Protein AF-A0A132NS71-F1 (afdb_monomer)

Radius of gyration: 15.5 Å; Cα contacts (8 Å, |Δi|>4): 21; chains: 1; bounding box: 30×28×39 Å

Mean predicted aligned error: 11.81 Å

Organism: NCBI:txid1394984

Nearest PDB structures (foldseek):
  6kgx-assembly1_X8  TM=5.013E-01  e=5.180E+00  Porphyridium purpureum
  6kgx-assembly1_vE  TM=4.912E-01  e=5.586E+00  Porphyridium purpureum
  6kgx-assembly1_SA  TM=4.435E-01  e=8.781E+00  Porphyridium purpureum

Secondary structure (DSSP, 8-state):
-PPPHHHHHHHHHHHHTPPPPHHHHHHHHHHHHHHHHHHH-TT-B-TTS-B------

Solvent-accessible surface area (backbone atoms only — not comparable to full-atom values): 3592 Å² total; per-residue (Å²): 135,87,76,56,73,65,62,56,49,56,57,49,33,66,72,64,74,52,78,75,52,70,68,62,47,48,54,52,50,48,54,51,49,54,53,48,53,52,47,63,35,86,83,36,51,49,99,85,66,49,70,46,7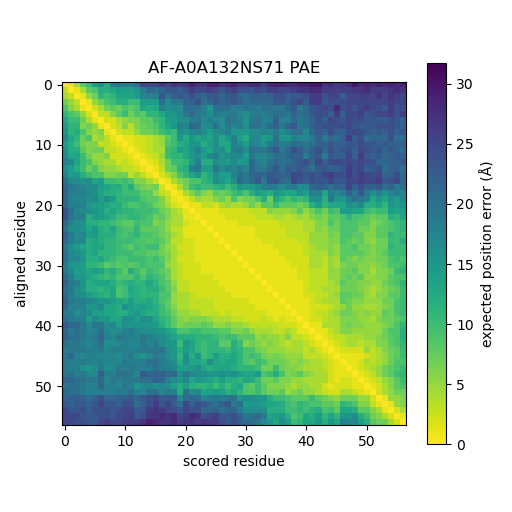6,54,88,75,129

pLDDT: mean 70.86, std 13.28, range [43.53, 90.06]

Sequence (57 aa):
MSKSPSETSIKTLRRKKATLGTDEALDIVQQVADGLVYLHDPNKRDASGDPLVAIYR

Structure (mmCIF, N/CA/C/O backbone):
data_AF-A0A132NS71-F1
#
_entry.id   AF-A0A132NS71-F1
#
loop_
_atom_site.group_PDB
_atom_site.id
_atom_site.type_symbol
_atom_site.label_atom_id
_atom_site.label_alt_id
_atom_site.label_comp_id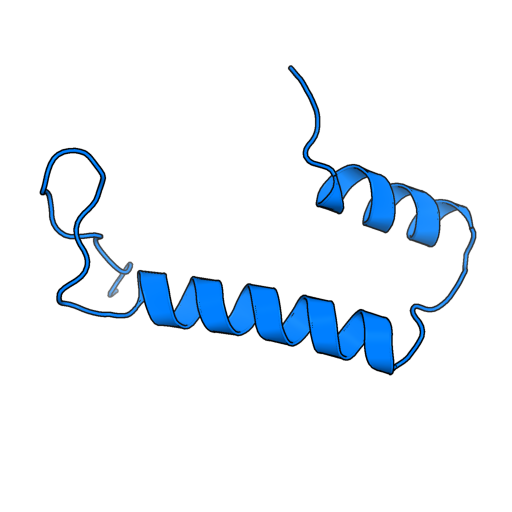
_atom_site.label_asym_id
_atom_site.label_entity_id
_atom_site.label_seq_id
_atom_site.pdbx_PDB_ins_code
_atom_site.Cartn_x
_atom_site.Cartn_y
_atom_site.Cartn_z
_atom_site.occupancy
_atom_site.B_iso_or_equiv
_atom_site.auth_seq_id
_atom_site.auth_comp_id
_atom_site.auth_asym_id
_atom_site.auth_atom_id
_atom_site.pdbx_PDB_model_num
ATOM 1 N N . MET A 1 1 ? 14.530 12.165 11.905 1.00 43.53 1 MET A N 1
ATOM 2 C CA . MET A 1 1 ? 13.923 11.120 11.049 1.00 43.53 1 MET A CA 1
ATOM 3 C C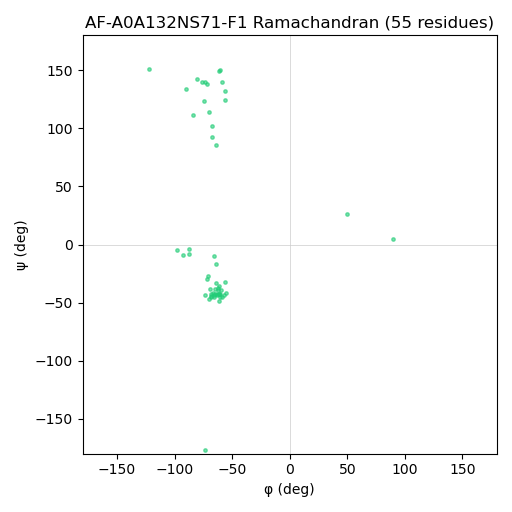 . MET A 1 1 ? 12.426 11.100 11.318 1.00 43.53 1 MET A C 1
ATOM 5 O O . MET A 1 1 ? 12.016 10.714 12.406 1.00 43.53 1 MET A O 1
ATOM 9 N N . SER A 1 2 ? 11.635 11.631 10.385 1.00 45.31 2 SER A N 1
ATOM 10 C CA . SER A 1 2 ? 10.171 11.667 10.474 1.00 45.31 2 SER A CA 1
ATOM 11 C C . SER A 1 2 ? 9.625 10.263 10.197 1.00 45.31 2 SER A C 1
ATOM 13 O O . SER A 1 2 ? 9.970 9.675 9.174 1.00 45.31 2 SER A O 1
ATOM 15 N N . LYS A 1 3 ? 8.848 9.691 11.125 1.00 44.44 3 LYS A N 1
ATOM 16 C CA . LYS A 1 3 ? 8.162 8.407 10.906 1.00 44.44 3 LYS A CA 1
ATOM 17 C C . LYS A 1 3 ? 7.023 8.631 9.918 1.00 44.44 3 LYS A C 1
ATOM 19 O O . LYS A 1 3 ? 6.305 9.621 10.035 1.00 44.44 3 LYS A O 1
ATOM 24 N N . SER A 1 4 ? 6.843 7.714 8.973 1.00 48.12 4 SER A N 1
ATOM 25 C CA . SER A 1 4 ? 5.734 7.782 8.025 1.00 48.12 4 SER A CA 1
ATOM 26 C C . SER A 1 4 ? 4.374 7.730 8.756 1.00 48.12 4 SER A C 1
ATOM 28 O O . SER A 1 4 ? 4.259 7.118 9.829 1.00 48.12 4 SER A O 1
ATOM 30 N N . PRO A 1 5 ? 3.321 8.366 8.208 1.00 57.31 5 PRO A N 1
ATOM 31 C CA . PRO A 1 5 ? 1.992 8.404 8.831 1.00 57.31 5 PRO A CA 1
ATOM 32 C C . PRO A 1 5 ? 1.413 7.007 9.115 1.00 57.31 5 PRO A C 1
ATOM 34 O O . PRO A 1 5 ? 0.737 6.799 10.124 1.00 57.31 5 PRO A O 1
ATOM 37 N N . SER A 1 6 ? 1.737 6.026 8.268 1.00 56.81 6 SER A N 1
ATOM 38 C CA . SER A 1 6 ? 1.286 4.634 8.375 1.00 56.81 6 SER A CA 1
ATOM 39 C C . SER A 1 6 ? 1.889 3.899 9.577 1.00 56.81 6 SER A C 1
ATOM 41 O O . SER A 1 6 ? 1.171 3.240 10.332 1.00 56.81 6 SER A O 1
ATOM 43 N N . GLU A 1 7 ? 3.188 4.072 9.841 1.00 57.22 7 GLU A N 1
ATOM 44 C CA . GLU A 1 7 ? 3.830 3.4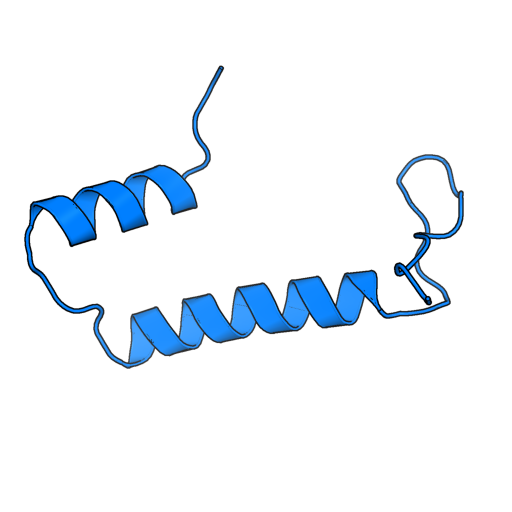90 11.025 1.00 57.22 7 GLU A CA 1
ATOM 45 C C . GLU A 1 7 ? 3.242 4.026 12.331 1.00 57.22 7 GLU A C 1
ATOM 47 O O . GLU A 1 7 ? 3.139 3.303 13.328 1.00 57.22 7 GLU A O 1
ATOM 52 N N . THR A 1 8 ? 2.898 5.312 12.338 1.00 60.09 8 THR A N 1
ATOM 53 C CA . THR A 1 8 ? 2.358 5.983 13.520 1.00 60.09 8 THR A CA 1
ATOM 54 C C . THR A 1 8 ? 0.955 5.459 13.834 1.00 60.09 8 THR A C 1
ATOM 56 O O . THR A 1 8 ? 0.649 5.193 14.999 1.00 60.09 8 THR A O 1
ATOM 59 N N . SER A 1 9 ? 0.147 5.193 12.807 1.00 60.97 9 SER A N 1
ATOM 60 C CA . SER A 1 9 ? -1.219 4.673 12.947 1.00 60.97 9 SER A CA 1
ATOM 61 C C . SER A 1 9 ? -1.250 3.222 13.436 1.00 60.97 9 SER A C 1
ATOM 63 O O . SER A 1 9 ? -1.904 2.929 14.439 1.00 60.97 9 SER A O 1
ATOM 65 N N . ILE A 1 10 ? -0.442 2.327 12.855 1.00 61.66 10 ILE A N 1
ATOM 66 C CA . ILE A 1 10 ? -0.392 0.908 13.264 1.00 61.66 10 ILE A CA 1
ATOM 67 C C . ILE A 1 10 ? 0.127 0.759 14.704 1.00 61.66 10 ILE A C 1
ATOM 69 O O . ILE A 1 10 ? -0.432 0.005 15.506 1.00 61.66 10 ILE A O 1
ATOM 73 N N . LYS A 1 11 ? 1.172 1.511 15.082 1.00 64.81 11 LYS A N 1
ATOM 74 C CA . LYS A 1 11 ? 1.709 1.497 16.458 1.00 64.81 11 LYS A CA 1
ATOM 75 C C . LYS A 1 11 ? 0.689 2.031 17.471 1.00 64.81 11 LYS A C 1
ATOM 77 O O . LYS A 1 11 ? 0.649 1.545 18.603 1.00 64.81 11 LYS A O 1
ATOM 82 N N . THR A 1 12 ? -0.142 2.993 17.072 1.00 61.03 12 THR A N 1
ATOM 83 C CA . THR A 1 12 ? -1.196 3.569 17.920 1.00 61.03 12 THR A CA 1
ATOM 84 C C . THR A 1 12 ? -2.372 2.606 18.094 1.00 61.03 12 THR A C 1
ATOM 86 O O . THR A 1 12 ? -2.815 2.402 19.223 1.00 61.03 12 THR A O 1
ATOM 89 N N . LEU A 1 13 ? -2.819 1.937 17.028 1.00 58.34 13 LEU A N 1
ATOM 90 C CA . LEU A 1 13 ? -3.868 0.910 17.088 1.00 58.34 13 LEU A CA 1
ATOM 91 C C . LEU A 1 13 ? -3.447 -0.297 17.936 1.00 58.34 13 LEU A C 1
ATOM 93 O O . LEU A 1 13 ? -4.189 -0.724 18.822 1.00 58.34 13 LEU A O 1
ATOM 97 N N . ARG A 1 14 ? -2.201 -0.768 17.773 1.00 60.28 14 ARG A N 1
ATOM 98 C CA . ARG A 1 14 ? -1.639 -1.863 18.584 1.00 60.28 14 ARG A CA 1
ATOM 99 C C . ARG A 1 14 ? -1.569 -1.513 20.073 1.00 60.28 14 ARG A C 1
ATOM 101 O O . A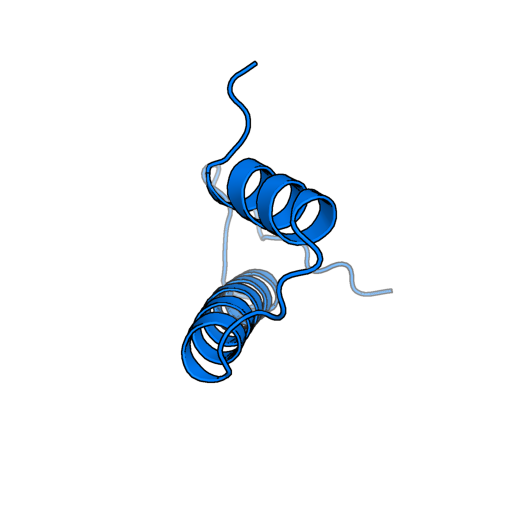RG A 1 14 ? -1.790 -2.379 20.914 1.00 60.28 14 ARG A O 1
ATOM 108 N N . ARG A 1 15 ? -1.291 -0.245 20.412 1.00 59.78 15 ARG A N 1
ATOM 109 C CA . ARG A 1 15 ? -1.324 0.261 21.799 1.00 59.78 15 ARG A CA 1
ATOM 110 C C . ARG A 1 15 ? -2.743 0.385 22.356 1.00 59.78 15 ARG A C 1
ATOM 112 O O . ARG A 1 15 ? -2.917 0.232 23.558 1.00 59.78 15 ARG A O 1
ATOM 119 N N . LYS A 1 16 ? -3.740 0.641 21.505 1.00 60.47 16 LYS A N 1
ATOM 120 C CA . LYS A 1 16 ? -5.146 0.808 21.901 1.00 60.47 16 LYS A CA 1
ATOM 121 C C . LYS A 1 16 ? -5.944 -0.502 21.971 1.00 60.47 16 LYS A C 1
ATOM 123 O O . LYS A 1 16 ? -7.101 -0.444 22.368 1.00 60.47 16 LYS A O 1
ATOM 128 N N . LYS A 1 17 ? -5.367 -1.662 21.602 1.00 55.84 17 LYS A N 1
ATOM 129 C CA . LYS A 1 17 ? -6.097 -2.947 21.447 1.00 55.84 17 LYS A CA 1
ATOM 130 C C . LYS A 1 17 ? -7.369 -2.808 20.584 1.00 55.84 17 LYS A C 1
ATOM 132 O O . LYS A 1 17 ? -8.316 -3.572 20.735 1.00 55.84 17 LYS A O 1
ATOM 137 N N . ALA A 1 18 ? -7.391 -1.826 19.688 1.00 60.22 18 ALA A N 1
ATOM 138 C CA . ALA A 1 18 ? -8.511 -1.591 18.795 1.00 60.22 18 ALA A CA 1
ATOM 139 C C . ALA A 1 18 ? -8.292 -2.400 17.517 1.00 60.22 18 ALA A C 1
ATOM 141 O O . ALA A 1 18 ? -7.187 -2.414 16.969 1.00 60.22 18 ALA A O 1
ATOM 142 N N . THR A 1 19 ? -9.332 -3.086 17.060 1.00 67.19 19 THR A N 1
ATOM 143 C CA . THR A 1 19 ? -9.355 -3.682 15.726 1.00 67.19 19 THR A CA 1
ATOM 144 C C . THR A 1 19 ? -9.543 -2.577 14.696 1.00 67.19 19 THR A C 1
ATOM 146 O O . THR A 1 19 ? -10.320 -1.650 14.923 1.00 67.19 19 THR A O 1
ATOM 149 N N . LEU A 1 20 ? -8.837 -2.683 13.572 1.00 70.12 20 LEU A N 1
ATOM 150 C CA . LEU A 1 20 ? -9.142 -1.880 12.392 1.00 70.12 20 LEU A CA 1
ATOM 151 C C . LEU A 1 20 ? -10.582 -2.173 11.960 1.00 70.12 20 LEU A C 1
ATOM 153 O O . LEU A 1 20 ? -11.014 -3.329 12.004 1.00 70.12 20 LEU A O 1
ATOM 157 N N . GLY A 1 21 ? -11.315 -1.136 11.555 1.00 80.00 21 GLY A N 1
ATOM 158 C CA . GLY A 1 21 ? -12.575 -1.339 10.844 1.00 80.00 21 GLY A CA 1
ATOM 159 C C . GLY A 1 21 ? -12.309 -2.084 9.534 1.00 80.00 21 GLY A C 1
ATOM 160 O O . GLY A 1 21 ? -11.234 -1.941 8.954 1.00 80.00 21 GLY A O 1
ATOM 161 N N . THR A 1 22 ? -13.265 -2.888 9.069 1.00 81.56 22 THR A N 1
ATOM 162 C CA . THR A 1 22 ? -13.110 -3.672 7.832 1.00 81.56 22 THR A CA 1
ATOM 163 C C . THR A 1 22 ? -12.754 -2.791 6.635 1.00 81.56 22 THR A C 1
ATOM 165 O O . THR A 1 22 ? -11.851 -3.147 5.884 1.00 81.56 22 THR A O 1
ATOM 168 N N . ASP A 1 23 ? -13.384 -1.622 6.512 1.00 83.25 23 ASP A N 1
ATOM 169 C CA . ASP A 1 23 ? -13.127 -0.678 5.418 1.00 83.25 23 ASP A CA 1
ATOM 170 C C . ASP A 1 23 ? -11.707 -0.096 5.490 1.00 83.25 23 ASP A C 1
ATOM 172 O O . ASP A 1 23 ? -10.985 -0.087 4.500 1.00 83.25 23 ASP A O 1
ATOM 176 N N . GLU A 1 24 ? -11.248 0.288 6.686 1.00 80.31 24 GLU A N 1
ATOM 177 C CA . GLU A 1 24 ? -9.883 0.793 6.896 1.00 80.31 24 GLU A CA 1
ATOM 178 C C . GLU A 1 24 ? -8.830 -0.293 6.614 1.00 80.31 24 GLU A C 1
ATOM 180 O O . GLU A 1 24 ? -7.775 -0.026 6.040 1.00 80.31 24 GLU A O 1
ATOM 185 N N . ALA A 1 25 ? -9.117 -1.544 6.987 1.00 81.25 25 ALA A N 1
ATOM 186 C CA . ALA A 1 25 ? -8.250 -2.674 6.678 1.00 81.25 25 ALA A CA 1
ATOM 187 C C . ALA A 1 25 ? -8.190 -2.950 5.167 1.00 81.25 25 ALA A C 1
ATOM 189 O O . ALA A 1 25 ? -7.102 -3.200 4.646 1.00 81.25 25 ALA A O 1
ATOM 190 N N . LEU A 1 26 ? -9.326 -2.883 4.468 1.00 84.00 26 LEU A N 1
ATOM 191 C CA . LEU A 1 26 ? -9.394 -3.040 3.014 1.00 84.00 26 LEU A CA 1
ATOM 192 C C . LEU A 1 26 ? -8.629 -1.928 2.291 1.00 84.00 26 LEU A C 1
ATOM 194 O O . LEU A 1 26 ? -7.851 -2.239 1.395 1.00 84.00 26 LEU A O 1
ATOM 198 N N . ASP A 1 27 ? -8.755 -0.675 2.729 1.00 83.62 27 ASP A N 1
ATOM 199 C CA . ASP A 1 27 ? -8.005 0.454 2.164 1.00 83.62 27 ASP A CA 1
ATOM 200 C C . ASP A 1 27 ? -6.489 0.266 2.307 1.00 83.62 27 ASP A C 1
ATOM 202 O O . ASP A 1 27 ? -5.728 0.513 1.368 1.00 83.62 27 ASP A O 1
ATOM 206 N N . ILE A 1 28 ? -6.028 -0.208 3.469 1.00 83.81 28 ILE A N 1
ATOM 207 C CA . ILE A 1 28 ? -4.607 -0.503 3.694 1.00 83.81 28 ILE A CA 1
ATOM 208 C C . ILE A 1 28 ? -4.148 -1.656 2.796 1.00 83.81 28 ILE A C 1
ATOM 210 O O . ILE A 1 28 ? -3.082 -1.569 2.185 1.00 83.81 28 ILE A O 1
ATOM 214 N N . VAL A 1 29 ? -4.935 -2.733 2.704 1.00 87.50 29 VAL A N 1
ATOM 215 C CA . VAL A 1 29 ? -4.614 -3.881 1.843 1.00 87.50 29 VAL A CA 1
ATOM 216 C C . VAL A 1 29 ? -4.548 -3.455 0.380 1.00 87.50 29 VAL A C 1
ATOM 218 O O . VAL A 1 29 ? -3.605 -3.846 -0.305 1.00 87.50 29 VAL A O 1
ATOM 221 N N . GLN A 1 30 ? -5.478 -2.617 -0.081 1.00 88.75 30 GLN A N 1
ATOM 222 C CA . GLN A 1 30 ? -5.487 -2.097 -1.445 1.00 88.75 30 GLN A CA 1
ATOM 223 C C . GLN A 1 30 ? -4.225 -1.278 -1.736 1.00 88.75 30 GLN A C 1
ATOM 225 O O . GLN A 1 30 ? -3.528 -1.564 -2.704 1.00 88.75 30 GLN A O 1
ATOM 230 N N . GLN A 1 31 ? -3.854 -0.339 -0.858 1.00 88.06 31 GLN A N 1
ATOM 231 C CA . GLN A 1 31 ? -2.637 0.467 -1.035 1.00 88.06 31 GLN A CA 1
ATOM 232 C C . GLN A 1 31 ? -1.362 -0.388 -1.084 1.00 88.06 31 GLN A C 1
ATOM 234 O O . GLN A 1 31 ? -0.449 -0.112 -1.865 1.00 88.06 31 GLN A O 1
ATOM 239 N N . VAL A 1 32 ? -1.286 -1.434 -0.255 1.00 88.06 32 VAL A N 1
ATOM 240 C CA . VAL A 1 32 ? -0.155 -2.372 -0.269 1.00 88.06 32 VAL A CA 1
ATOM 241 C C . VAL A 1 32 ? -0.150 -3.196 -1.556 1.00 88.06 32 VAL A C 1
ATOM 243 O O . VAL A 1 32 ? 0.905 -3.343 -2.170 1.00 88.06 32 VAL A O 1
ATOM 246 N N . ALA A 1 33 ? -1.305 -3.709 -1.985 1.00 90.06 33 ALA A N 1
ATOM 247 C CA . ALA A 1 33 ? -1.434 -4.478 -3.218 1.00 90.06 33 ALA A CA 1
ATOM 248 C C . ALA A 1 33 ? -1.035 -3.647 -4.446 1.00 90.06 33 ALA A C 1
ATOM 250 O O . ALA A 1 33 ? -0.235 -4.115 -5.254 1.00 90.06 33 ALA A O 1
ATOM 251 N N . ASP A 1 34 ? -1.496 -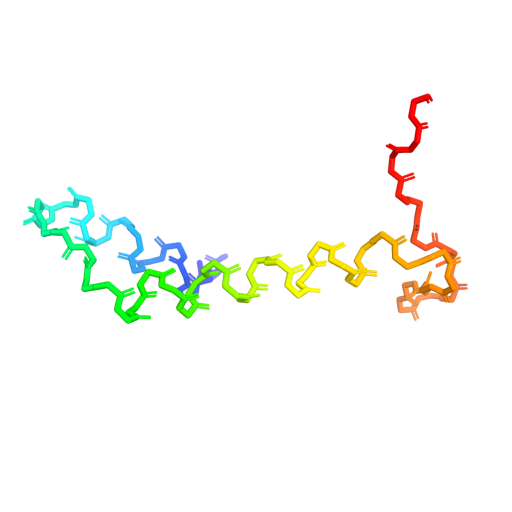2.400 -4.543 1.00 85.62 34 ASP A N 1
ATOM 252 C CA . ASP A 1 34 ? -1.144 -1.482 -5.632 1.00 85.62 34 ASP A CA 1
ATOM 253 C C . ASP A 1 34 ? 0.365 -1.203 -5.668 1.00 85.62 34 ASP A C 1
ATOM 255 O O . ASP A 1 34 ? 0.990 -1.232 -6.732 1.00 85.62 34 ASP A O 1
ATOM 259 N N . GLY A 1 35 ? 0.980 -0.996 -4.498 1.00 84.50 35 GLY A N 1
ATOM 260 C CA . GLY A 1 35 ? 2.428 -0.830 -4.378 1.00 84.50 35 GLY A CA 1
ATOM 261 C C . GLY A 1 35 ? 3.208 -2.071 -4.817 1.00 84.50 35 GLY A C 1
ATOM 262 O O . GLY A 1 35 ? 4.232 -1.951 -5.487 1.00 84.50 35 GLY A O 1
ATOM 263 N N . LEU A 1 36 ? 2.719 -3.269 -4.492 1.00 84.81 36 LEU A N 1
ATOM 264 C CA . LEU A 1 36 ? 3.337 -4.521 -4.933 1.00 84.81 36 LEU A CA 1
ATOM 265 C C . LEU A 1 36 ? 3.194 -4.719 -6.442 1.00 84.81 36 LEU A C 1
ATOM 267 O O . LEU A 1 36 ? 4.181 -5.041 -7.096 1.00 84.81 36 LEU A O 1
ATOM 271 N N . VAL A 1 37 ? 2.011 -4.478 -7.012 1.00 85.00 37 VAL A N 1
ATOM 272 C CA .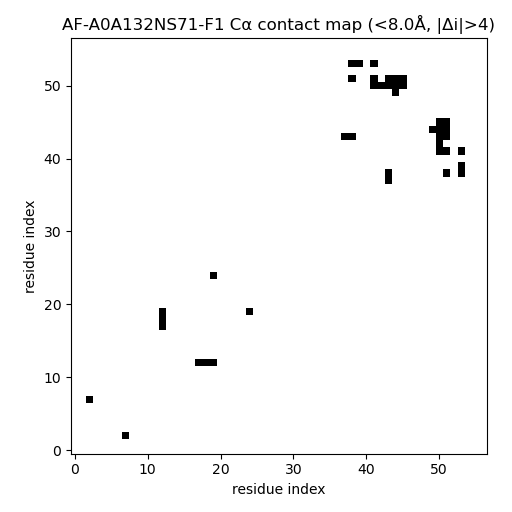 VAL A 1 37 ? 1.796 -4.528 -8.468 1.00 85.00 37 VAL A CA 1
ATOM 273 C C . VAL A 1 37 ? 2.749 -3.572 -9.181 1.00 85.00 37 VAL A C 1
ATOM 275 O O . VAL A 1 37 ? 3.377 -3.959 -10.162 1.00 85.00 37 VAL A O 1
ATOM 278 N N . TYR A 1 38 ? 2.919 -2.355 -8.656 1.00 81.94 38 TYR A N 1
ATOM 279 C CA . TYR A 1 38 ? 3.885 -1.394 -9.183 1.00 81.94 38 TYR A CA 1
ATOM 280 C C . TYR A 1 38 ? 5.322 -1.936 -9.158 1.00 81.94 38 TYR A C 1
ATOM 282 O O . TYR A 1 38 ? 6.03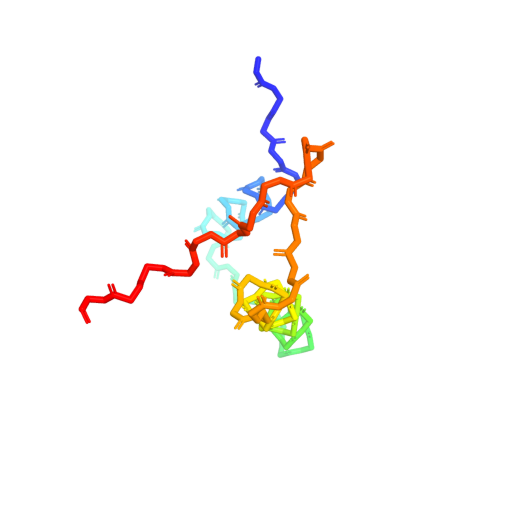9 -1.807 -10.143 1.00 81.94 38 TYR A O 1
ATOM 290 N N . LEU A 1 39 ? 5.755 -2.558 -8.060 1.00 80.19 39 LEU A N 1
ATOM 291 C CA . LEU A 1 39 ? 7.109 -3.115 -7.954 1.00 80.19 39 LEU A CA 1
ATOM 292 C C . LEU A 1 39 ? 7.321 -4.365 -8.818 1.00 80.19 39 LEU A C 1
ATOM 294 O O . LEU A 1 39 ? 8.452 -4.648 -9.204 1.00 80.19 39 LEU A O 1
ATOM 298 N N . HIS A 1 40 ? 6.258 -5.115 -9.106 1.00 78.56 40 HIS A N 1
ATOM 299 C CA . HIS A 1 40 ? 6.305 -6.311 -9.945 1.00 78.56 40 HIS A CA 1
ATOM 300 C C . HIS A 1 40 ? 6.128 -6.025 -11.444 1.00 78.56 40 HIS A C 1
ATOM 302 O O . HIS A 1 40 ? 6.319 -6.942 -12.245 1.00 78.56 40 HIS A O 1
ATOM 308 N N . ASP A 1 41 ? 5.788 -4.796 -11.846 1.00 78.94 41 ASP A N 1
ATOM 309 C CA . ASP A 1 41 ? 5.693 -4.420 -13.259 1.00 78.94 41 ASP A CA 1
ATOM 310 C C . ASP A 1 41 ? 7.103 -4.373 -13.885 1.00 78.94 41 ASP A C 1
ATOM 312 O O . ASP A 1 41 ? 7.914 -3.512 -13.527 1.00 78.94 41 ASP A O 1
ATOM 316 N N . PRO A 1 42 ? 7.408 -5.268 -14.848 1.00 74.69 42 PRO A N 1
ATOM 317 C CA . PRO A 1 42 ? 8.742 -5.394 -15.436 1.00 74.69 42 PRO A CA 1
ATOM 318 C C . PRO A 1 42 ? 9.168 -4.162 -16.247 1.00 74.69 42 PRO A C 1
ATOM 320 O O . PRO A 1 42 ? 10.326 -4.059 -16.648 1.00 74.69 42 PRO A O 1
ATOM 323 N N . ASN A 1 43 ? 8.248 -3.229 -16.506 1.00 78.88 43 ASN A N 1
ATOM 324 C CA . ASN A 1 43 ? 8.518 -1.998 -17.239 1.00 78.88 43 ASN A CA 1
ATOM 325 C C . ASN A 1 43 ? 8.768 -0.801 -16.319 1.00 78.88 43 ASN A C 1
ATOM 327 O O . ASN A 1 43 ? 9.080 0.290 -16.810 1.00 78.88 43 ASN A O 1
ATOM 331 N N . LYS A 1 44 ? 8.616 -0.961 -14.998 1.00 77.44 44 LYS A N 1
ATOM 332 C CA . LYS A 1 44 ? 8.848 0.137 -14.064 1.00 77.44 44 LYS A CA 1
ATOM 333 C C . LYS A 1 44 ? 10.330 0.376 -13.864 1.00 77.44 44 LYS A C 1
ATOM 335 O O . LYS A 1 44 ? 11.150 -0.535 -13.764 1.00 77.44 44 LYS A O 1
ATOM 340 N N . ARG A 1 45 ? 10.647 1.662 -13.807 1.00 76.81 45 ARG A N 1
ATOM 341 C CA . ARG A 1 45 ? 11.985 2.184 -13.594 1.00 76.81 45 ARG A CA 1
ATOM 342 C C . ARG A 1 45 ? 11.972 3.064 -12.359 1.00 76.81 45 ARG A C 1
ATOM 344 O O . ARG A 1 45 ? 10.935 3.637 -12.012 1.00 76.81 45 ARG A O 1
ATOM 351 N N . ASP A 1 46 ? 13.103 3.136 -11.685 1.00 79.75 46 ASP A N 1
ATOM 352 C CA . ASP A 1 46 ? 13.287 4.059 -10.579 1.00 79.75 46 ASP A CA 1
ATOM 353 C C . ASP A 1 46 ? 13.445 5.511 -11.074 1.00 79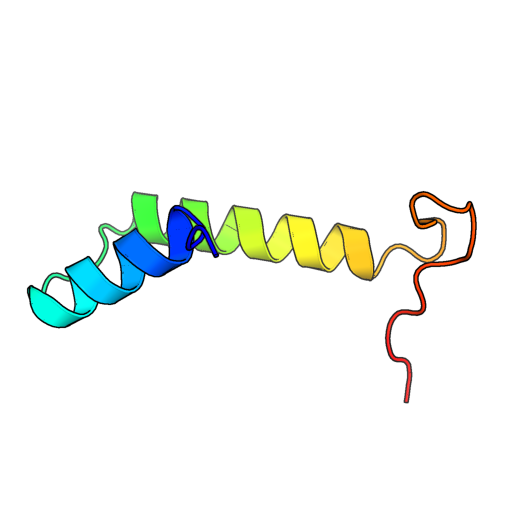.75 46 ASP A C 1
ATOM 355 O O . ASP A 1 46 ? 13.337 5.815 -12.266 1.00 79.75 46 ASP A O 1
ATOM 359 N N . ALA A 1 47 ? 13.690 6.432 -10.140 1.00 77.75 47 ALA A N 1
ATOM 360 C CA . ALA A 1 47 ? 13.891 7.848 -10.448 1.00 77.75 47 ALA A CA 1
ATOM 361 C C . ALA A 1 47 ? 15.146 8.124 -11.302 1.00 77.75 47 ALA A C 1
ATOM 363 O O . ALA A 1 47 ? 15.259 9.201 -11.885 1.00 77.75 47 ALA A O 1
ATOM 364 N N . SER A 1 48 ? 16.072 7.167 -11.374 1.00 81.06 48 SER A N 1
ATOM 365 C CA . SER A 1 48 ? 17.294 7.216 -12.174 1.00 81.06 48 SER A CA 1
ATOM 366 C C . SER A 1 48 ? 17.112 6.581 -13.558 1.00 81.06 48 SER A C 1
ATOM 368 O O . SER A 1 48 ? 17.965 6.757 -14.426 1.00 81.06 48 SER A O 1
ATOM 370 N N . GLY A 1 49 ? 15.976 5.919 -13.806 1.00 74.81 49 GLY A N 1
ATOM 371 C CA . GLY A 1 49 ? 15.668 5.244 -15.064 1.00 74.81 49 GLY A CA 1
ATOM 372 C C . GLY A 1 49 ? 16.130 3.787 -15.110 1.00 74.81 49 GLY A C 1
ATOM 373 O O . GLY A 1 49 ? 15.966 3.144 -16.156 1.00 74.81 49 GLY A O 1
ATOM 374 N N . ASP A 1 50 ? 16.655 3.259 -14.006 1.00 78.31 50 ASP A N 1
ATOM 375 C CA . ASP A 1 50 ? 17.089 1.872 -13.896 1.00 78.31 50 ASP A CA 1
ATOM 376 C C . ASP A 1 50 ? 15.880 0.961 -13.645 1.00 78.31 50 ASP A C 1
ATOM 378 O O . ASP A 1 50 ? 14.940 1.362 -12.953 1.00 78.31 50 ASP A O 1
ATOM 382 N N . PRO A 1 51 ? 15.840 -0.257 -14.220 1.00 74.81 51 PRO A N 1
ATOM 383 C CA . PRO A 1 51 ? 14.747 -1.190 -13.975 1.00 74.81 51 PRO A CA 1
ATOM 384 C C . PRO A 1 51 ? 14.589 -1.462 -12.479 1.00 74.81 51 PRO A C 1
ATOM 386 O O . PRO A 1 51 ? 15.561 -1.791 -11.796 1.00 74.81 51 PRO A O 1
ATOM 389 N N . LEU A 1 52 ? 13.356 -1.381 -11.975 1.00 72.12 52 LEU A N 1
ATOM 390 C CA . LEU A 1 52 ? 13.051 -1.855 -10.631 1.00 72.12 52 LEU A CA 1
ATOM 391 C C . LEU A 1 52 ? 13.209 -3.377 -10.636 1.00 72.12 52 LEU A C 1
ATOM 393 O O . LEU A 1 52 ? 12.367 -4.104 -11.156 1.00 72.12 52 LEU A O 1
ATOM 397 N N . VAL A 1 53 ? 14.335 -3.861 -10.108 1.00 64.44 53 VAL A N 1
ATOM 398 C CA . VAL A 1 53 ? 14.615 -5.294 -10.002 1.00 64.44 53 VAL A CA 1
ATOM 399 C C . VAL A 1 53 ? 13.638 -5.884 -8.989 1.00 64.44 53 VAL A C 1
ATOM 401 O O . VAL A 1 53 ? 13.893 -5.891 -7.784 1.00 64.44 53 VAL A O 1
ATOM 404 N N . ALA A 1 54 ? 12.498 -6.381 -9.467 1.00 62.00 54 ALA A N 1
ATOM 405 C CA . ALA A 1 54 ? 11.711 -7.328 -8.699 1.00 62.00 54 ALA A CA 1
ATOM 406 C C . ALA A 1 54 ? 12.647 -8.497 -8.377 1.00 62.00 54 ALA A C 1
ATOM 408 O O . ALA A 1 54 ? 13.295 -9.036 -9.274 1.00 62.00 54 ALA A O 1
ATOM 409 N N . ILE A 1 55 ? 12.792 -8.824 -7.093 1.00 57.00 55 ILE A N 1
ATOM 410 C CA . ILE A 1 55 ? 13.671 -9.894 -6.617 1.00 57.00 55 ILE A CA 1
ATOM 411 C C . ILE A 1 55 ? 13.132 -11.219 -7.177 1.00 57.00 55 ILE A C 1
ATOM 413 O O . ILE A 1 55 ? 12.336 -11.900 -6.535 1.00 57.00 55 ILE A O 1
ATOM 417 N N . TYR A 1 56 ? 13.524 -11.566 -8.399 1.00 49.50 56 TYR A N 1
ATOM 418 C CA . TYR A 1 56 ? 13.333 -12.886 -8.971 1.00 49.50 56 TYR A CA 1
ATOM 419 C C . TYR A 1 56 ? 14.500 -13.734 -8.470 1.00 49.50 56 TYR A C 1
ATOM 421 O O . TYR A 1 56 ? 15.660 -13.455 -8.771 1.00 49.50 56 TYR A O 1
ATOM 429 N N . ARG A 1 57 ? 14.180 -14.699 -7.605 1.00 46.38 57 ARG A N 1
ATOM 430 C CA . ARG A 1 57 ? 15.094 -15.788 -7.256 1.00 46.38 57 ARG A CA 1
ATOM 431 C C . ARG A 1 57 ? 15.294 -16.708 -8.448 1.00 46.38 57 ARG A C 1
ATOM 433 O O . ARG A 1 57 ? 14.285 -16.966 -9.140 1.00 46.38 57 ARG A O 1
#

Foldseek 3Di:
DDDDPVVVVVVVCVVVVHDDDPVRVVVVVVVVVVVVVQLPPQCDADPVRHGSPPPDD